Protein AF-A0A9E5UGU2-F1 (afdb_monomer_lite)

Sequence (150 aa):
HSLRIRTRRPSIQLNNRYIQSLTKLEIYQGGDTWTDLVATGTEGAGVGDDDYFVDYQLGKVYLNSTWPTYRPKNVRLSYTYQKSATVDPLIRLATILLASAWLIEGAFDWVENLPQLGDAMTREAKAKSWEKKAEKYIKIKTVPLSIPHG

Foldseek 3Di:
DDDDDDPDFDKDADPDAQFPDWPFKWFAPDDPDTDTCVVVFAEDPDDDGGQWYAPRGRRMIGGDPPGDPPDPPRIDTDTHHDPDPDDDLVVVLVVQLVVQVCCLVPVPVQDPPPVPDPDRDDPVRSSVVSNVVSVVVSVVPPDDPPDDDD

Secondary structure (DSSP, 8-state):
----------EEEPS-SSEEEEEEEEEEEETTEEEEHHHHS-B-S-SSS-SEEEETTTTEEEE-TTS-TTSTT-EEEEEEE-S-SS--HHHHHHHHHHHHHHHHHHS-TT----TT--SPPPHHHHHHHHHHHHHHHHHTT---------

Radius of gyration: 25.76 Å; chains: 1; bounding box: 66×51×64 Å

pLDDT: mean 70.33, std 16.86, range [31.81, 93.56]

Structure (mmCIF, N/CA/C/O backbone):
data_AF-A0A9E5UGU2-F1
#
_entry.id   AF-A0A9E5UGU2-F1
#
loop_
_atom_site.group_PDB
_atom_site.id
_atom_site.type_symbol
_atom_site.label_atom_id
_atom_site.label_alt_id
_atom_site.label_comp_id
_atom_site.label_asym_id
_atom_site.label_entity_id
_atom_site.label_seq_id
_atom_site.pdbx_PDB_ins_code
_atom_site.Cartn_x
_atom_site.Cartn_y
_atom_site.Cartn_z
_atom_site.occupancy
_atom_site.B_iso_or_equiv
_atom_site.auth_seq_id
_atom_site.auth_comp_id
_atom_site.auth_asym_id
_atom_site.auth_atom_id
_atom_site.pdbx_PDB_model_num
ATOM 1 N N . HIS A 1 1 ? 11.399 -33.700 -21.378 1.00 38.00 1 HIS A N 1
ATOM 2 C CA . HIS A 1 1 ? 10.832 -32.604 -20.565 1.00 38.00 1 HIS A CA 1
ATOM 3 C C . HIS A 1 1 ? 11.930 -31.964 -19.726 1.00 38.00 1 HIS A C 1
ATOM 5 O O . HIS A 1 1 ? 12.425 -32.604 -18.810 1.00 38.00 1 HIS A O 1
ATOM 11 N N . SER A 1 2 ? 12.368 -30.747 -20.057 1.00 31.81 2 SER A N 1
ATOM 12 C CA . SER A 1 2 ? 13.400 -30.031 -19.295 1.00 31.81 2 SER A CA 1
ATOM 13 C C . SER A 1 2 ? 12.760 -29.138 -18.227 1.00 31.81 2 SER A C 1
ATOM 15 O O . SER A 1 2 ? 12.101 -28.152 -18.560 1.00 31.81 2 SER A O 1
ATOM 17 N N . LEU A 1 3 ? 12.971 -29.464 -16.952 1.00 38.28 3 LEU A N 1
ATOM 18 C CA . LEU A 1 3 ? 12.679 -28.582 -15.820 1.00 38.28 3 LEU A CA 1
ATOM 19 C C . LEU A 1 3 ? 13.711 -27.445 -15.810 1.00 38.28 3 LEU A C 1
ATOM 21 O O . LEU A 1 3 ? 14.843 -27.624 -15.366 1.00 38.28 3 LEU A O 1
ATOM 25 N N . ARG A 1 4 ? 13.338 -26.270 -16.330 1.00 37.53 4 ARG A N 1
ATOM 26 C CA . ARG A 1 4 ? 14.129 -25.047 -16.138 1.00 37.53 4 ARG A CA 1
ATOM 27 C C . ARG A 1 4 ? 13.956 -24.594 -14.690 1.00 37.53 4 ARG A C 1
ATOM 29 O O . ARG A 1 4 ? 12.874 -24.169 -14.288 1.00 37.53 4 ARG A O 1
ATOM 36 N N . ILE A 1 5 ? 15.024 -24.710 -13.907 1.00 46.59 5 ILE A N 1
ATOM 37 C CA . ILE A 1 5 ? 15.111 -24.152 -12.557 1.00 46.59 5 ILE A CA 1
ATOM 38 C C . ILE A 1 5 ? 14.921 -22.637 -12.683 1.00 46.59 5 ILE A C 1
ATOM 40 O O . ILE A 1 5 ? 15.685 -21.972 -13.381 1.00 46.59 5 ILE A O 1
ATOM 44 N N . ARG A 1 6 ? 13.873 -22.099 -12.045 1.00 45.28 6 ARG A N 1
ATOM 45 C CA . ARG A 1 6 ? 13.610 -20.656 -11.988 1.00 45.28 6 ARG A CA 1
ATOM 46 C C . ARG A 1 6 ? 14.803 -19.978 -11.314 1.00 45.28 6 ARG A C 1
ATOM 48 O O . ARG A 1 6 ? 14.975 -20.098 -10.101 1.00 45.28 6 ARG A O 1
ATOM 55 N N . THR A 1 7 ? 15.616 -19.260 -12.080 1.00 51.22 7 THR A N 1
ATOM 56 C CA . THR A 1 7 ? 16.531 -18.253 -11.541 1.00 51.22 7 THR A CA 1
ATOM 57 C C . THR A 1 7 ? 15.699 -17.292 -10.692 1.00 51.22 7 THR A C 1
ATOM 59 O O . THR A 1 7 ? 14.710 -16.727 -11.160 1.00 51.22 7 THR A O 1
ATOM 62 N N . ARG A 1 8 ? 16.018 -17.190 -9.395 1.00 57.50 8 ARG A N 1
ATOM 63 C CA . ARG A 1 8 ? 15.272 -16.336 -8.462 1.00 57.50 8 ARG A CA 1
ATOM 64 C C . ARG A 1 8 ? 15.388 -14.890 -8.941 1.00 57.50 8 ARG A C 1
ATOM 66 O O . ARG A 1 8 ? 16.471 -14.317 -8.873 1.00 57.50 8 ARG A O 1
ATOM 73 N N . ARG A 1 9 ? 14.283 -14.307 -9.416 1.00 67.62 9 ARG A N 1
ATOM 74 C CA . ARG A 1 9 ? 14.206 -12.863 -9.661 1.00 67.62 9 ARG A CA 1
ATOM 75 C C . ARG A 1 9 ? 14.460 -12.131 -8.339 1.00 67.62 9 ARG A C 1
ATOM 77 O O . ARG A 1 9 ? 13.868 -12.536 -7.331 1.00 67.62 9 ARG A O 1
ATOM 84 N N . PRO A 1 10 ? 15.313 -11.094 -8.311 1.00 74.19 10 PRO A N 1
ATOM 85 C CA . PRO A 1 10 ? 15.450 -10.260 -7.129 1.00 74.19 10 PRO A CA 1
ATOM 86 C C . PRO A 1 10 ? 14.091 -9.637 -6.801 1.00 74.19 10 PRO A C 1
ATOM 88 O O . PRO A 1 10 ? 13.411 -9.099 -7.676 1.00 74.19 10 PRO A O 1
ATOM 91 N N . SER A 1 11 ? 13.682 -9.758 -5.538 1.00 82.81 11 SER A N 1
ATOM 92 C CA . SER A 1 11 ? 12.399 -9.254 -5.055 1.00 82.81 11 SER A CA 1
ATOM 93 C C . SER A 1 11 ? 12.602 -8.203 -3.978 1.00 82.81 11 SER A C 1
ATOM 95 O O . SER A 1 11 ? 13.351 -8.427 -3.026 1.00 82.81 11 SER A O 1
ATOM 97 N N . ILE A 1 12 ? 11.864 -7.110 -4.088 1.00 85.88 12 ILE A N 1
ATOM 98 C CA . ILE A 1 12 ? 11.755 -6.056 -3.090 1.00 85.88 12 ILE A CA 1
ATOM 99 C C . ILE A 1 12 ? 10.451 -6.293 -2.331 1.00 85.88 12 ILE A C 1
ATOM 101 O O . ILE A 1 12 ? 9.369 -6.297 -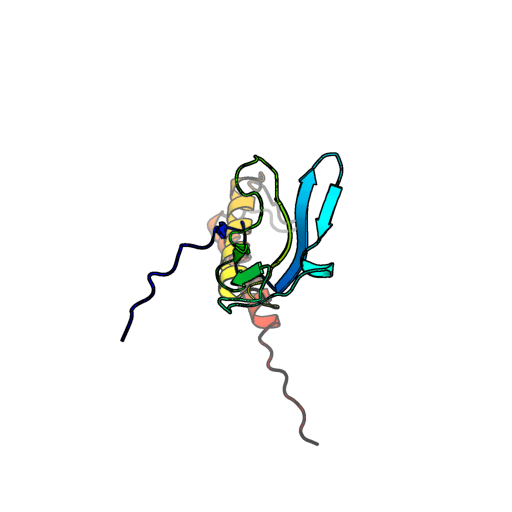2.918 1.00 85.88 12 ILE A O 1
ATOM 105 N N . GLN A 1 13 ? 10.556 -6.520 -1.022 1.00 89.44 13 GLN A N 1
ATOM 106 C CA . GLN A 1 13 ? 9.393 -6.599 -0.144 1.00 89.44 13 GLN A CA 1
ATOM 107 C C . GLN A 1 13 ? 8.953 -5.181 0.223 1.00 89.44 13 GLN A C 1
ATOM 109 O O . GLN A 1 13 ? 9.745 -4.402 0.751 1.00 89.44 13 GLN A O 1
ATOM 114 N N . LEU A 1 14 ? 7.688 -4.862 -0.035 1.00 88.69 14 LEU A N 1
ATOM 115 C CA . LEU A 1 14 ? 7.075 -3.613 0.397 1.00 88.69 14 LEU A CA 1
ATOM 116 C C . LEU A 1 14 ? 6.637 -3.719 1.860 1.00 88.69 14 LEU A C 1
ATOM 118 O O . LEU A 1 14 ? 6.336 -4.808 2.360 1.00 88.69 14 LEU A O 1
ATOM 122 N N . ASN A 1 15 ? 6.559 -2.566 2.525 1.00 89.94 15 ASN A N 1
ATOM 123 C CA . ASN A 1 15 ? 6.091 -2.469 3.909 1.00 89.94 15 ASN A CA 1
ATOM 124 C C . ASN A 1 15 ? 4.620 -2.874 4.045 1.00 89.94 15 ASN A C 1
ATOM 126 O O . ASN A 1 15 ? 4.210 -3.389 5.084 1.00 89.94 15 ASN A O 1
ATOM 130 N N . ASN A 1 16 ? 3.825 -2.648 2.999 1.00 90.44 16 ASN A N 1
ATOM 131 C CA . ASN A 1 16 ? 2.401 -2.942 2.987 1.00 90.44 16 ASN A CA 1
ATOM 132 C C . ASN A 1 16 ? 2.072 -4.073 2.005 1.00 90.44 16 ASN A C 1
ATOM 134 O O . ASN A 1 16 ? 2.740 -4.268 0.994 1.00 90.44 16 ASN A O 1
ATOM 138 N N . ARG A 1 17 ? 1.005 -4.807 2.324 1.00 88.69 17 ARG A N 1
ATOM 139 C CA . ARG A 1 17 ? 0.335 -5.777 1.444 1.00 88.69 17 ARG A CA 1
ATOM 140 C C . ARG A 1 17 ? -0.917 -5.139 0.843 1.00 88.69 17 ARG A C 1
ATOM 142 O O . ARG A 1 17 ? -1.332 -4.080 1.313 1.00 88.69 17 ARG A O 1
ATOM 149 N N . TYR A 1 18 ? -1.556 -5.816 -0.111 1.00 89.44 18 TYR A N 1
ATOM 150 C CA . TYR A 1 18 ? -2.766 -5.320 -0.784 1.00 89.44 18 TYR A CA 1
ATOM 151 C C . TYR A 1 18 ? -2.532 -3.962 -1.452 1.00 89.44 18 TYR A C 1
ATOM 153 O O . TYR A 1 18 ? -3.180 -2.959 -1.149 1.00 89.44 18 TYR A O 1
ATOM 161 N N . ILE A 1 19 ? -1.536 -3.938 -2.327 1.00 92.31 19 ILE A N 1
ATOM 162 C CA . ILE A 1 19 ? -1.218 -2.793 -3.167 1.00 92.31 19 ILE A CA 1
ATOM 163 C C . ILE A 1 19 ? -2.382 -2.592 -4.140 1.00 92.31 19 ILE A C 1
ATOM 165 O O . ILE A 1 19 ? -2.871 -3.555 -4.725 1.00 92.31 19 ILE A O 1
ATOM 169 N N . GLN A 1 20 ? -2.842 -1.356 -4.293 1.00 90.25 20 GLN A N 1
ATOM 170 C CA . GLN A 1 20 ? -3.873 -1.002 -5.271 1.00 90.25 20 GLN A CA 1
ATOM 171 C C . GLN A 1 20 ? -3.245 -0.560 -6.584 1.00 90.25 20 GLN A C 1
ATOM 173 O O . GLN A 1 20 ? -3.648 -1.006 -7.652 1.00 90.25 20 GLN A O 1
ATOM 178 N N . SER A 1 21 ? -2.244 0.312 -6.497 1.00 89.75 21 SER A N 1
ATOM 179 C CA . SER A 1 21 ? -1.503 0.783 -7.656 1.00 89.75 21 SER A CA 1
ATOM 180 C C . SER A 1 21 ? -0.055 1.069 -7.291 1.00 89.75 21 SER A C 1
ATOM 182 O O . SER A 1 21 ? 0.249 1.573 -6.207 1.00 89.75 21 SER A O 1
ATOM 184 N N . LEU A 1 22 ? 0.842 0.751 -8.219 1.00 90.31 22 LEU A N 1
ATOM 185 C CA . LEU A 1 22 ? 2.215 1.229 -8.208 1.00 90.31 22 LEU A CA 1
ATOM 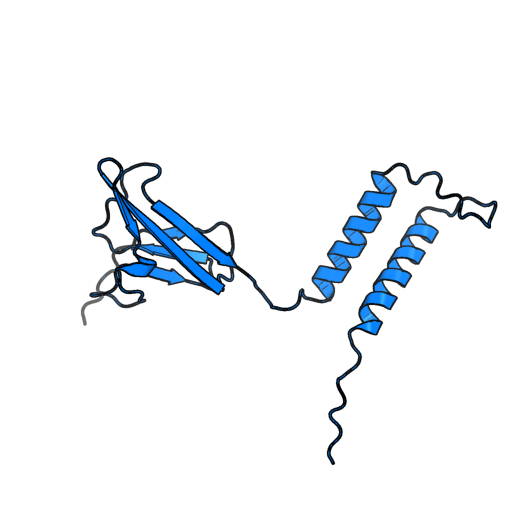186 C C . LEU A 1 22 ? 2.237 2.511 -9.043 1.00 90.31 22 LEU A C 1
ATOM 188 O O . LEU A 1 22 ? 1.949 2.471 -10.233 1.00 90.31 22 LEU A O 1
ATOM 192 N N . THR A 1 23 ? 2.500 3.655 -8.415 1.00 91.75 23 THR A N 1
ATOM 193 C CA . THR A 1 23 ? 2.469 4.960 -9.094 1.00 91.75 23 THR A CA 1
ATOM 194 C C . THR A 1 23 ? 3.826 5.362 -9.642 1.00 91.75 23 THR A C 1
ATOM 196 O O . THR A 1 23 ? 3.886 6.144 -10.585 1.00 91.75 23 THR A O 1
ATOM 199 N N . LYS A 1 24 ? 4.910 4.854 -9.047 1.00 91.44 24 LYS A N 1
ATOM 200 C CA . LYS A 1 24 ? 6.272 5.137 -9.496 1.00 91.44 24 LYS A CA 1
ATOM 201 C C . LYS A 1 24 ? 7.220 3.999 -9.151 1.00 91.44 24 LYS A C 1
ATOM 203 O O . LYS A 1 24 ? 7.182 3.504 -8.020 1.00 91.44 24 LYS A O 1
ATOM 208 N N . LEU A 1 25 ? 8.098 3.639 -10.084 1.00 90.56 25 LEU A N 1
ATOM 209 C CA . LEU A 1 25 ? 9.170 2.664 -9.878 1.00 90.56 25 LEU A CA 1
ATOM 210 C C . LEU A 1 25 ? 10.445 3.183 -10.523 1.00 90.56 25 LEU A C 1
ATOM 212 O O . LEU A 1 25 ? 10.695 2.959 -11.700 1.00 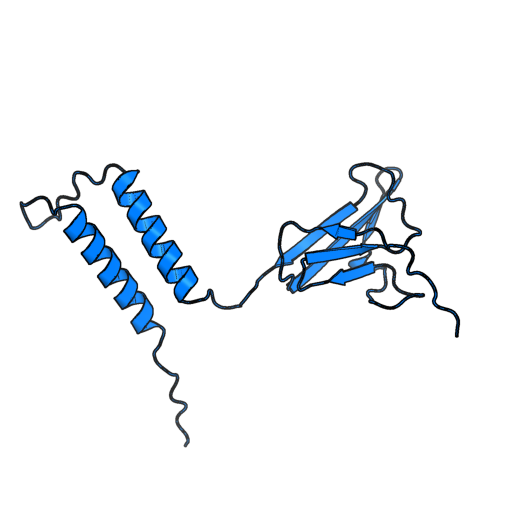90.56 25 LEU A O 1
ATOM 216 N N . GLU A 1 26 ? 11.264 3.873 -9.745 1.00 90.25 26 GLU A N 1
ATOM 217 C CA . GLU A 1 26 ? 12.464 4.514 -10.259 1.00 90.25 26 GLU A CA 1
ATOM 218 C C . GLU A 1 26 ? 13.698 3.666 -9.966 1.00 90.25 26 GLU A C 1
ATOM 220 O O . GLU A 1 26 ? 13.987 3.353 -8.807 1.00 90.25 26 GLU A O 1
ATOM 225 N N . ILE A 1 27 ? 14.455 3.347 -11.012 1.00 87.06 27 ILE A N 1
ATOM 226 C CA . ILE A 1 27 ? 15.751 2.676 -10.918 1.00 87.06 27 ILE A CA 1
ATOM 227 C C . ILE A 1 27 ? 16.860 3.672 -11.232 1.00 87.06 27 ILE A C 1
ATOM 229 O O . ILE A 1 27 ? 16.818 4.395 -12.227 1.00 87.06 27 ILE A O 1
ATOM 233 N N . TYR A 1 28 ? 17.873 3.691 -10.376 1.00 84.56 28 TYR A N 1
ATOM 234 C CA . TYR A 1 28 ? 19.058 4.514 -10.540 1.00 84.56 28 TYR A CA 1
ATOM 235 C C . TYR A 1 28 ? 19.932 4.025 -11.703 1.00 84.56 28 TYR A C 1
ATOM 237 O O . TYR A 1 28 ? 20.366 2.872 -11.703 1.00 84.56 28 TYR A O 1
ATOM 245 N N . GLN A 1 29 ? 20.248 4.916 -12.646 1.00 80.50 29 GLN A N 1
ATOM 246 C CA . GLN A 1 29 ? 21.097 4.611 -13.810 1.00 80.50 29 GLN A CA 1
ATOM 247 C C . GLN A 1 29 ? 22.528 5.166 -13.692 1.00 80.50 29 GLN A C 1
ATOM 249 O O . GLN A 1 29 ? 23.404 4.777 -14.459 1.00 80.50 29 GLN A O 1
ATOM 254 N N . GLY A 1 30 ? 22.796 6.056 -12.729 1.00 75.25 30 GLY A N 1
ATOM 255 C CA . GLY A 1 30 ? 24.087 6.743 -12.594 1.00 75.25 30 GLY A CA 1
ATOM 256 C C . GLY A 1 30 ? 23.963 8.269 -12.616 1.00 75.25 30 GLY A C 1
ATOM 257 O O . GLY A 1 30 ? 23.021 8.823 -13.183 1.00 75.25 30 GLY A O 1
ATOM 258 N N . GLY A 1 31 ? 24.917 8.961 -11.983 1.00 80.81 31 GLY A N 1
ATOM 259 C CA . GLY A 1 31 ? 24.871 10.418 -11.805 1.00 80.81 31 GLY A CA 1
ATOM 260 C C . GLY A 1 31 ? 23.630 10.843 -11.017 1.00 80.81 31 GLY A C 1
ATOM 261 O O . GLY A 1 31 ? 23.399 10.311 -9.932 1.00 80.81 31 GLY A O 1
ATOM 262 N N . ASP A 1 32 ? 22.821 11.724 -11.607 1.00 81.06 32 ASP A N 1
ATOM 263 C CA . ASP A 1 32 ? 21.511 12.163 -11.097 1.00 81.06 32 ASP A CA 1
ATOM 264 C C . ASP A 1 32 ? 20.329 11.543 -11.869 1.00 81.06 32 ASP A C 1
ATOM 266 O O . ASP A 1 32 ? 19.189 11.996 -11.763 1.00 81.06 32 ASP A O 1
ATOM 270 N N . THR A 1 33 ? 20.586 10.493 -12.655 1.00 86.00 33 THR A N 1
ATOM 271 C CA . THR A 1 33 ? 19.599 9.924 -13.581 1.00 86.00 33 THR A CA 1
ATOM 272 C C . THR A 1 33 ? 18.822 8.773 -12.950 1.00 86.00 33 THR A C 1
ATOM 274 O O . THR A 1 33 ? 19.396 7.809 -12.431 1.00 86.00 33 THR A O 1
ATOM 277 N N . TRP A 1 34 ? 17.498 8.859 -13.063 1.00 87.94 34 TRP A N 1
ATOM 278 C CA . TRP A 1 34 ? 16.539 7.850 -12.628 1.00 87.94 34 TRP A CA 1
ATOM 279 C C . TRP A 1 34 ? 15.626 7.484 -13.796 1.00 87.94 34 TRP A C 1
ATOM 281 O O . TRP A 1 34 ? 15.142 8.367 -14.501 1.00 87.94 34 TRP A O 1
ATOM 291 N N . THR A 1 35 ? 15.377 6.192 -13.989 1.00 88.00 35 THR A N 1
ATOM 292 C CA . THR A 1 35 ? 14.422 5.689 -14.985 1.00 88.00 35 THR A CA 1
ATOM 293 C C . THR A 1 35 ? 13.172 5.213 -14.277 1.00 88.00 35 THR A C 1
ATOM 295 O O . THR A 1 35 ? 13.265 4.333 -13.424 1.00 88.00 35 THR A O 1
ATOM 298 N N . ASP A 1 36 ? 12.017 5.769 -14.637 1.00 90.75 36 ASP A N 1
ATOM 299 C CA . ASP A 1 36 ? 10.723 5.320 -14.130 1.00 90.75 36 ASP A CA 1
ATOM 300 C C . ASP A 1 36 ? 10.172 4.178 -14.989 1.00 90.75 36 ASP A C 1
ATOM 302 O O . ASP A 1 36 ? 9.743 4.382 -16.127 1.00 90.75 36 ASP A O 1
ATOM 306 N N . LEU A 1 37 ? 10.187 2.968 -14.441 1.00 87.75 37 LEU A N 1
ATOM 307 C CA . LEU A 1 37 ? 9.693 1.771 -15.107 1.00 87.75 37 LEU A CA 1
ATOM 308 C C . LEU A 1 37 ? 8.171 1.740 -15.223 1.00 87.75 37 LEU A C 1
ATOM 310 O O . LEU A 1 37 ? 7.678 1.121 -16.154 1.00 87.75 37 LEU A O 1
ATOM 314 N N . VAL A 1 38 ? 7.425 2.423 -14.346 1.00 88.81 38 VAL A N 1
ATOM 315 C CA . VAL A 1 38 ? 5.961 2.514 -14.510 1.00 88.81 38 VAL A CA 1
ATOM 316 C C . VAL A 1 38 ? 5.620 3.311 -15.771 1.00 88.81 38 VAL A C 1
ATOM 318 O O . VAL A 1 38 ? 4.627 3.033 -16.435 1.00 88.81 38 VAL A O 1
ATOM 321 N N . ALA A 1 39 ? 6.453 4.296 -16.118 1.00 88.25 39 ALA A N 1
ATOM 322 C CA . ALA A 1 39 ? 6.248 5.139 -17.291 1.00 88.25 39 ALA A CA 1
ATOM 323 C C . ALA A 1 39 ? 6.852 4.565 -18.584 1.00 88.25 39 ALA A C 1
ATOM 325 O O . ALA A 1 39 ? 6.370 4.881 -19.669 1.00 88.25 39 ALA A O 1
ATOM 326 N N . THR A 1 40 ? 7.935 3.788 -18.486 1.00 88.06 40 THR A N 1
ATOM 327 C CA . THR A 1 40 ? 8.759 3.400 -19.650 1.00 88.06 40 THR A CA 1
ATOM 328 C C . THR A 1 40 ? 8.909 1.899 -19.859 1.00 88.06 40 THR A C 1
ATOM 330 O O . THR A 1 40 ? 9.313 1.489 -20.944 1.00 88.06 40 THR A O 1
ATOM 333 N N . GLY A 1 41 ? 8.616 1.095 -18.839 1.00 84.31 41 GLY A N 1
ATOM 334 C CA . GLY A 1 41 ? 8.799 -0.348 -18.864 1.00 84.31 41 GLY A CA 1
ATOM 335 C C . GLY A 1 41 ? 7.495 -1.111 -19.060 1.00 84.31 41 GLY A C 1
ATOM 336 O O . GLY A 1 41 ? 6.402 -0.546 -19.083 1.00 84.31 41 GLY A O 1
ATOM 337 N N . THR A 1 42 ? 7.630 -2.427 -19.170 1.00 87.56 42 THR A N 1
ATOM 338 C CA . THR A 1 42 ? 6.510 -3.363 -19.291 1.00 87.56 42 THR A CA 1
ATOM 339 C C . THR A 1 42 ? 6.304 -4.113 -17.980 1.00 87.56 42 THR A C 1
ATOM 341 O O . THR A 1 42 ? 7.239 -4.709 -17.437 1.00 87.56 42 THR A O 1
ATOM 344 N N . GLU A 1 43 ? 5.073 -4.092 -17.468 1.00 87.31 43 GLU A N 1
ATOM 345 C CA . GLU A 1 43 ? 4.676 -4.910 -16.325 1.00 87.31 43 GLU A CA 1
ATOM 346 C C . GLU A 1 43 ? 4.186 -6.287 -16.772 1.00 87.31 43 GLU A C 1
ATOM 348 O O . GLU A 1 43 ? 3.236 -6.386 -17.549 1.00 87.31 43 GLU A O 1
ATOM 353 N N . GLY A 1 44 ? 4.735 -7.352 -16.189 1.00 84.06 44 GLY A N 1
ATOM 354 C CA . GLY A 1 44 ? 4.178 -8.681 -16.392 1.00 84.06 44 GLY A CA 1
ATOM 355 C C . GLY A 1 44 ? 4.859 -9.801 -15.613 1.00 84.06 44 GLY A C 1
ATOM 356 O O . GLY A 1 44 ? 6.002 -9.727 -15.164 1.00 84.06 44 GLY A O 1
ATOM 357 N N . ALA A 1 45 ? 4.102 -10.879 -15.411 1.00 73.62 45 ALA A N 1
ATOM 358 C CA . ALA A 1 45 ? 4.548 -12.073 -14.696 1.00 73.62 45 ALA A CA 1
ATOM 359 C C . ALA A 1 45 ? 5.328 -13.061 -15.592 1.00 73.62 45 ALA A C 1
ATOM 361 O O . ALA A 1 45 ? 5.766 -14.114 -15.115 1.00 73.62 45 ALA A O 1
ATOM 362 N N . GLY A 1 46 ? 5.467 -12.756 -16.885 1.00 64.81 46 GLY A N 1
ATOM 363 C CA . GLY A 1 46 ? 6.046 -13.610 -17.912 1.00 64.81 46 GLY A CA 1
ATOM 364 C C . GLY A 1 46 ? 7.567 -13.670 -17.831 1.00 64.81 46 GLY A C 1
ATOM 365 O O . GLY A 1 46 ? 8.239 -12.759 -17.353 1.00 64.81 46 GLY A O 1
ATOM 366 N N . VAL A 1 47 ? 8.143 -14.792 -18.267 1.00 57.84 47 VAL A N 1
ATOM 367 C CA . VAL A 1 47 ? 9.598 -14.988 -18.331 1.00 57.84 47 VAL A CA 1
ATOM 368 C C . VAL A 1 47 ? 10.067 -14.647 -19.739 1.00 57.84 47 VAL A C 1
ATOM 370 O O . VAL A 1 47 ? 10.108 -15.532 -20.586 1.00 57.84 47 VAL A O 1
ATOM 373 N N . GLY A 1 48 ? 10.406 -13.384 -19.995 1.00 59.59 48 GLY A N 1
ATOM 374 C CA . GLY A 1 48 ? 10.992 -13.000 -21.282 1.00 59.59 48 GLY A CA 1
ATOM 375 C C . GLY A 1 48 ? 11.019 -11.502 -21.537 1.00 59.59 48 GLY A C 1
ATOM 376 O O . GLY A 1 48 ? 12.100 -10.972 -21.756 1.00 59.59 48 GLY A O 1
ATOM 377 N N . ASP A 1 49 ? 9.868 -10.838 -21.407 1.00 62.22 49 ASP A N 1
ATOM 378 C CA . ASP A 1 49 ? 9.668 -9.506 -22.006 1.00 62.22 49 ASP A CA 1
ATOM 379 C C . ASP A 1 49 ? 9.206 -8.426 -21.011 1.00 62.22 49 ASP A C 1
ATOM 381 O O . ASP A 1 49 ? 8.966 -7.287 -21.397 1.00 62.22 49 ASP A O 1
ATOM 385 N N . ASP A 1 50 ? 9.115 -8.766 -19.724 1.00 79.88 50 ASP A N 1
ATOM 386 C CA . ASP A 1 50 ? 8.659 -7.844 -18.684 1.00 79.88 50 ASP A CA 1
ATOM 387 C C . ASP A 1 50 ? 9.849 -7.247 -17.918 1.00 79.88 50 ASP A C 1
ATOM 389 O O . ASP A 1 50 ? 10.772 -7.961 -17.497 1.00 79.88 50 ASP A O 1
ATOM 393 N N . ASP A 1 51 ? 9.817 -5.936 -17.692 1.00 82.38 51 ASP A N 1
ATOM 394 C CA . ASP A 1 51 ? 10.834 -5.208 -16.929 1.00 82.38 51 ASP A CA 1
ATOM 395 C C . ASP A 1 51 ? 10.648 -5.404 -15.425 1.00 82.38 51 ASP A C 1
ATOM 397 O O . ASP A 1 51 ? 11.621 -5.531 -14.666 1.00 82.38 51 ASP A O 1
ATOM 401 N N . TYR A 1 52 ? 9.387 -5.457 -14.993 1.00 86.38 52 TYR A N 1
ATOM 402 C CA . TYR A 1 52 ? 9.009 -5.645 -13.603 1.00 86.38 52 TYR A CA 1
ATOM 403 C C . TYR A 1 52 ? 7.700 -6.428 -13.456 1.00 86.38 52 TYR A C 1
ATOM 405 O O . TYR A 1 52 ? 6.894 -6.541 -14.373 1.00 86.38 52 TYR A O 1
ATOM 413 N N . PHE A 1 53 ? 7.490 -6.978 -12.264 1.00 88.69 53 PHE A N 1
ATOM 414 C CA . PHE A 1 53 ? 6.249 -7.640 -11.872 1.00 88.69 53 PHE A CA 1
ATOM 415 C C . PHE A 1 53 ? 5.863 -7.221 -10.460 1.00 88.69 53 PHE A C 1
ATOM 417 O O . PHE A 1 53 ? 6.706 -7.259 -9.558 1.00 88.69 53 PHE A O 1
ATOM 424 N N . VAL A 1 54 ? 4.593 -6.888 -10.242 1.00 89.00 54 VAL A N 1
ATOM 425 C CA . VAL A 1 54 ? 4.065 -6.575 -8.913 1.00 89.00 54 VAL A CA 1
ATOM 426 C C . VAL A 1 54 ? 3.121 -7.680 -8.453 1.00 89.00 54 VAL A C 1
ATOM 428 O O . VAL A 1 54 ? 2.061 -7.919 -9.024 1.00 89.00 54 VA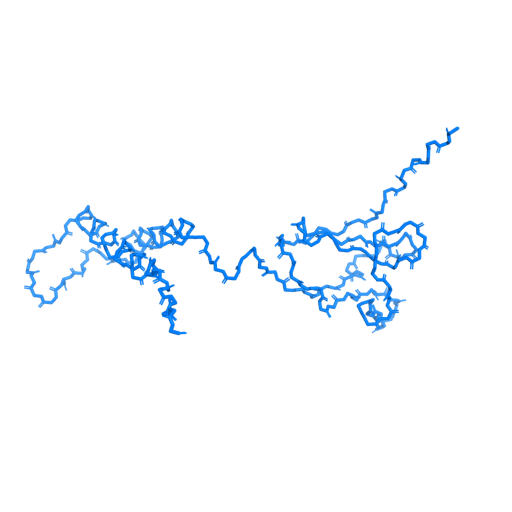L A O 1
ATOM 431 N N . ASP A 1 55 ? 3.473 -8.332 -7.350 1.00 90.12 55 ASP A N 1
ATOM 432 C CA . ASP A 1 55 ? 2.521 -9.119 -6.577 1.00 90.12 55 ASP A CA 1
ATOM 433 C C . ASP A 1 55 ? 1.755 -8.174 -5.645 1.00 90.12 55 ASP A C 1
ATOM 435 O O . ASP A 1 55 ? 2.178 -7.874 -4.519 1.00 90.12 55 ASP A O 1
ATOM 439 N N . TYR A 1 56 ? 0.621 -7.680 -6.144 1.00 89.12 56 TYR A N 1
ATOM 440 C CA . TYR A 1 56 ? -0.237 -6.733 -5.436 1.00 89.12 56 TYR A CA 1
ATOM 441 C C . TYR A 1 56 ? -0.798 -7.301 -4.125 1.00 89.12 56 TYR A C 1
ATOM 443 O O . TYR A 1 56 ? -1.023 -6.556 -3.171 1.00 89.12 56 TYR A O 1
ATOM 451 N N . GLN A 1 57 ? -0.981 -8.619 -4.019 1.00 88.50 57 GLN A N 1
ATOM 452 C CA . GLN A 1 57 ? -1.515 -9.235 -2.805 1.00 88.50 57 GLN A CA 1
ATOM 453 C C . GLN A 1 57 ? -0.451 -9.333 -1.713 1.00 88.50 57 GLN A C 1
ATOM 455 O O . GLN A 1 57 ? -0.696 -8.944 -0.569 1.00 88.50 57 GLN A O 1
ATOM 460 N N . LEU A 1 58 ? 0.741 -9.824 -2.058 1.00 88.62 58 LEU A N 1
ATOM 461 C CA . LEU A 1 58 ? 1.829 -10.032 -1.101 1.00 88.62 58 LEU A CA 1
ATOM 462 C C . LEU A 1 58 ? 2.677 -8.780 -0.854 1.00 88.62 58 LEU A C 1
ATOM 464 O O . LEU A 1 58 ? 3.484 -8.774 0.080 1.00 88.62 58 LEU A O 1
ATOM 468 N N . GLY A 1 59 ? 2.495 -7.731 -1.659 1.00 90.31 59 GLY A N 1
ATOM 469 C CA . GLY A 1 59 ? 3.295 -6.514 -1.579 1.00 90.31 59 GLY A CA 1
ATOM 470 C C . GLY A 1 59 ? 4.744 -6.783 -1.961 1.00 90.31 59 GLY A C 1
ATOM 471 O O . GLY A 1 59 ? 5.654 -6.450 -1.204 1.00 90.31 59 GLY A O 1
ATOM 472 N N . LYS A 1 60 ? 4.972 -7.446 -3.098 1.00 90.56 60 LYS A N 1
ATOM 473 C CA . LYS A 1 60 ? 6.321 -7.735 -3.603 1.00 90.56 60 LYS A CA 1
ATOM 474 C C . LYS A 1 60 ? 6.493 -7.190 -5.004 1.00 90.56 60 LYS A C 1
ATOM 476 O O . LYS A 1 60 ? 5.636 -7.397 -5.851 1.00 90.56 60 LYS A O 1
ATOM 481 N N . VAL A 1 61 ? 7.629 -6.554 -5.250 1.00 89.25 61 VAL A N 1
ATOM 482 C CA . VAL A 1 61 ? 8.027 -6.105 -6.585 1.00 89.25 61 VAL A CA 1
ATOM 483 C C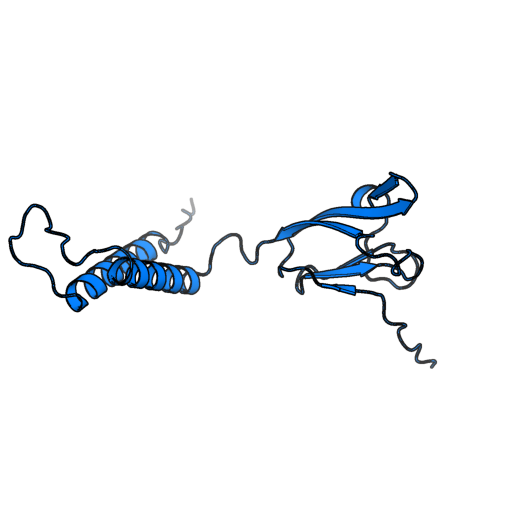 . VAL A 1 61 ? 9.216 -6.937 -7.026 1.00 89.25 61 VAL A C 1
ATOM 485 O O . VAL A 1 61 ? 10.203 -7.051 -6.303 1.00 89.25 61 VAL A O 1
ATOM 488 N N . TYR A 1 62 ? 9.122 -7.535 -8.201 1.00 87.44 62 TYR A N 1
ATOM 489 C CA . TYR A 1 62 ? 10.187 -8.309 -8.813 1.00 87.44 62 TYR A CA 1
ATOM 490 C C . TYR A 1 62 ? 10.744 -7.515 -9.981 1.00 87.44 62 TYR A C 1
ATOM 492 O O . TYR A 1 62 ? 9.986 -7.043 -10.822 1.00 87.44 62 TYR A O 1
ATOM 500 N N . LEU A 1 63 ? 12.065 -7.388 -10.032 1.00 83.69 63 LEU A N 1
ATOM 501 C CA . LEU A 1 63 ? 12.759 -6.751 -11.145 1.00 83.69 63 LEU A CA 1
ATOM 502 C C . LEU A 1 63 ? 13.369 -7.826 -12.040 1.00 83.69 63 LEU A C 1
ATOM 504 O O . LEU A 1 63 ? 13.802 -8.878 -11.551 1.00 83.69 63 LEU A O 1
ATOM 508 N N . ASN A 1 64 ? 13.415 -7.571 -13.346 1.00 76.75 64 ASN A N 1
ATOM 509 C CA . ASN A 1 64 ? 14.163 -8.433 -14.251 1.00 76.75 64 ASN A CA 1
ATOM 510 C C . ASN A 1 64 ? 15.675 -8.372 -13.937 1.00 76.75 64 ASN A C 1
ATOM 512 O O . ASN A 1 64 ? 16.192 -7.372 -13.436 1.00 76.75 64 ASN A O 1
ATOM 516 N N . SER A 1 65 ? 16.389 -9.472 -14.191 1.00 63.72 65 SER A N 1
ATOM 517 C CA . SER A 1 65 ? 17.749 -9.731 -13.689 1.00 63.72 65 SER A CA 1
ATOM 518 C C . SER A 1 65 ? 18.847 -8.808 -14.234 1.00 63.72 65 SER A C 1
ATOM 520 O O . SER A 1 65 ? 19.983 -8.893 -13.778 1.00 63.72 65 SER A O 1
ATOM 522 N N . THR A 1 66 ? 18.538 -7.954 -15.208 1.00 60.66 66 THR A N 1
ATOM 523 C CA . THR A 1 66 ? 19.482 -7.047 -15.878 1.00 60.66 66 THR A CA 1
ATOM 524 C C . THR A 1 66 ? 19.693 -5.716 -15.158 1.00 60.66 66 THR A C 1
ATOM 526 O O . THR A 1 66 ? 20.661 -5.021 -15.461 1.00 60.66 66 THR A O 1
ATOM 529 N N . TRP A 1 67 ? 18.847 -5.353 -14.191 1.00 63.97 67 TRP A N 1
ATOM 530 C CA . TRP A 1 67 ? 18.958 -4.060 -13.513 1.00 63.97 67 TRP A CA 1
ATOM 531 C C . TRP A 1 67 ? 19.940 -4.115 -12.336 1.00 63.97 67 TRP A C 1
ATOM 533 O O . TRP A 1 67 ? 19.948 -5.101 -11.587 1.00 63.97 67 TRP A O 1
ATOM 543 N N . PRO A 1 68 ? 20.786 -3.082 -12.147 1.00 56.06 68 PRO A N 1
ATOM 544 C CA . PRO A 1 68 ? 21.922 -3.135 -11.236 1.00 56.06 68 PRO A CA 1
ATOM 545 C C . PRO A 1 68 ? 21.442 -3.177 -9.785 1.00 56.06 68 PRO A C 1
ATOM 547 O O . PRO A 1 68 ? 21.283 -2.154 -9.129 1.00 56.06 68 PRO A O 1
ATOM 550 N N . THR A 1 69 ? 21.233 -4.384 -9.264 1.00 56.88 69 THR A N 1
ATOM 551 C CA . THR A 1 69 ? 20.731 -4.675 -7.912 1.00 56.88 69 THR A CA 1
ATOM 552 C C . THR A 1 69 ? 21.789 -4.508 -6.817 1.00 56.88 69 THR A C 1
ATOM 554 O O . THR A 1 69 ? 21.478 -4.644 -5.639 1.00 56.88 69 THR A O 1
ATOM 557 N N . TYR A 1 70 ? 23.035 -4.189 -7.181 1.00 58.84 70 TYR A N 1
ATOM 558 C CA . TYR A 1 70 ? 24.193 -4.250 -6.284 1.00 58.84 70 TYR A CA 1
ATOM 559 C C . TYR A 1 70 ? 24.552 -2.929 -5.581 1.00 58.84 70 TYR A C 1
ATOM 561 O O . TYR A 1 70 ? 25.479 -2.915 -4.771 1.00 58.84 70 TYR A O 1
ATOM 569 N N . ARG A 1 71 ? 23.858 -1.814 -5.859 1.00 64.75 71 ARG A N 1
ATOM 570 C CA . ARG A 1 71 ? 24.109 -0.531 -5.176 1.00 64.75 71 ARG A CA 1
ATOM 571 C C . ARG A 1 71 ? 23.063 -0.259 -4.088 1.00 64.75 71 ARG A C 1
ATOM 573 O O . ARG A 1 71 ? 21.874 -0.416 -4.350 1.00 64.75 71 ARG A O 1
ATOM 580 N N . PRO A 1 72 ? 23.463 0.202 -2.889 1.00 65.81 72 PRO A N 1
ATOM 581 C CA . PRO A 1 72 ? 22.504 0.631 -1.877 1.00 65.81 72 PRO A CA 1
ATOM 582 C C . PRO A 1 72 ? 21.692 1.834 -2.384 1.00 65.81 72 PRO A C 1
ATOM 584 O O . PRO A 1 72 ? 22.248 2.745 -2.993 1.00 65.81 72 PRO A O 1
ATOM 587 N N . LYS A 1 73 ? 20.380 1.851 -2.099 1.00 73.06 73 LYS A N 1
ATOM 588 C CA . LYS A 1 73 ? 19.433 2.928 -2.472 1.00 73.06 73 LYS A CA 1
ATOM 589 C C . LYS A 1 73 ? 19.288 3.167 -3.986 1.00 73.06 73 LYS A C 1
ATOM 591 O O . LYS A 1 73 ? 19.072 4.293 -4.418 1.00 73.06 73 LYS A O 1
ATOM 596 N N . ASN A 1 74 ? 19.385 2.112 -4.783 1.00 81.38 74 ASN A N 1
ATOM 597 C CA . ASN A 1 74 ? 19.238 2.127 -6.241 1.00 81.38 74 ASN A CA 1
ATOM 598 C C . ASN A 1 74 ? 17.786 2.078 -6.749 1.00 81.38 74 ASN A C 1
ATOM 600 O O . ASN A 1 74 ? 17.579 2.231 -7.949 1.00 81.38 74 ASN A O 1
ATOM 604 N N . VAL A 1 75 ? 16.799 1.845 -5.879 1.00 86.06 75 VAL A N 1
ATOM 605 C CA . VAL A 1 75 ? 15.382 1.763 -6.258 1.00 86.06 75 VAL A CA 1
ATOM 606 C C . VAL A 1 75 ? 14.540 2.663 -5.358 1.00 86.06 75 VAL A C 1
ATOM 608 O O . VAL A 1 75 ? 14.705 2.654 -4.136 1.00 86.06 75 VAL A O 1
ATOM 611 N N . ARG A 1 76 ? 13.623 3.428 -5.958 1.00 89.00 76 ARG A N 1
ATOM 612 C CA . ARG A 1 76 ? 12.580 4.199 -5.265 1.00 89.00 76 ARG A CA 1
ATOM 613 C C . ARG A 1 76 ? 11.218 3.765 -5.774 1.00 89.00 76 ARG A C 1
ATOM 615 O O . ARG A 1 76 ? 11.042 3.543 -6.966 1.00 89.00 76 ARG A O 1
ATOM 622 N N . LEU A 1 77 ? 10.259 3.639 -4.865 1.00 90.81 77 LEU A N 1
ATOM 623 C CA . LEU A 1 77 ? 8.919 3.178 -5.199 1.00 90.81 77 LEU A CA 1
ATOM 624 C C . LEU A 1 77 ? 7.886 4.076 -4.530 1.00 90.81 77 LEU A C 1
ATOM 626 O O . LEU A 1 77 ? 8.035 4.429 -3.361 1.00 90.81 77 LEU A O 1
ATOM 630 N N . SER A 1 78 ? 6.833 4.410 -5.266 1.00 93.56 78 SER A N 1
ATOM 631 C CA . SER A 1 78 ? 5.624 5.041 -4.736 1.00 93.56 78 SER A CA 1
ATOM 632 C C . SER A 1 78 ? 4.434 4.163 -5.083 1.00 93.56 78 SER A C 1
ATOM 634 O O . SER A 1 78 ? 4.303 3.715 -6.220 1.00 93.56 78 SER A O 1
ATOM 636 N N . TYR A 1 79 ? 3.591 3.874 -4.098 1.00 93.31 79 TYR A N 1
ATOM 637 C CA . TYR A 1 79 ? 2.445 2.991 -4.270 1.00 93.31 79 TYR A CA 1
ATOM 638 C C . TYR A 1 79 ? 1.309 3.374 -3.330 1.00 93.31 79 TYR A C 1
ATOM 640 O O . TYR A 1 79 ? 1.524 3.939 -2.255 1.00 93.31 79 TYR A O 1
ATOM 648 N N . THR A 1 80 ? 0.095 3.026 -3.734 1.00 92.06 80 THR A N 1
ATOM 649 C CA . THR A 1 80 ? -1.094 3.076 -2.887 1.00 92.06 80 THR A CA 1
ATOM 650 C C . THR A 1 80 ? -1.422 1.667 -2.410 1.00 92.06 80 THR A C 1
ATOM 652 O O . THR A 1 80 ? -1.207 0.684 -3.123 1.00 92.06 80 THR A O 1
ATOM 655 N N . TYR A 1 81 ? -1.908 1.538 -1.180 1.00 90.31 81 TYR A N 1
ATOM 656 C CA . TYR A 1 81 ? -2.273 0.246 -0.613 1.00 90.31 81 TYR A CA 1
ATOM 657 C C . TYR A 1 81 ? -3.579 0.365 0.153 1.00 90.31 81 TYR A C 1
ATOM 659 O O . TYR A 1 81 ? -3.817 1.334 0.872 1.00 90.31 81 TYR A O 1
ATOM 667 N N . GLN A 1 82 ? -4.422 -0.648 0.004 1.00 84.00 82 GLN A N 1
ATOM 668 C CA . GLN A 1 82 ? -5.683 -0.738 0.709 1.00 84.00 82 GLN A CA 1
ATOM 669 C C . GLN A 1 82 ? -6.211 -2.167 0.604 1.00 84.00 82 GLN A C 1
ATOM 671 O O . GLN A 1 82 ? -6.503 -2.662 -0.481 1.00 84.00 82 GLN A O 1
ATOM 676 N N . LYS A 1 83 ? -6.393 -2.824 1.753 1.00 75.69 83 LYS A N 1
ATOM 677 C CA . LYS A 1 83 ? -6.995 -4.165 1.801 1.00 75.69 83 LYS A CA 1
ATOM 678 C C . LYS A 1 83 ? -8.472 -4.156 1.391 1.00 75.69 83 LYS A C 1
ATOM 680 O O . LYS A 1 83 ? -8.946 -5.115 0.797 1.00 75.69 83 LYS A O 1
ATOM 685 N N . SER A 1 84 ? -9.202 -3.100 1.749 1.00 72.44 84 SER A N 1
ATOM 686 C CA . SER A 1 84 ? -10.627 -2.937 1.451 1.00 72.44 84 SER A CA 1
ATOM 687 C C . SER A 1 84 ? -11.020 -1.459 1.486 1.00 72.44 84 SER A C 1
ATOM 689 O O . SER A 1 84 ? -10.507 -0.709 2.323 1.00 72.44 84 SER A O 1
ATOM 691 N N . ALA A 1 85 ? -11.954 -1.059 0.611 1.00 67.19 85 ALA A N 1
ATOM 692 C CA . ALA A 1 85 ? -12.612 0.257 0.618 1.00 67.19 85 ALA A CA 1
ATOM 693 C C . ALA A 1 85 ? -13.201 0.596 2.000 1.00 67.19 85 ALA A C 1
ATOM 695 O O . ALA A 1 85 ? -13.207 1.745 2.438 1.00 67.19 85 ALA A O 1
ATOM 696 N N . THR A 1 86 ? -13.658 -0.439 2.702 1.00 67.88 86 THR A N 1
ATOM 697 C CA . THR A 1 86 ? -14.252 -0.372 4.031 1.00 67.88 86 THR A CA 1
ATOM 698 C C . THR A 1 86 ? -13.430 -1.196 5.015 1.00 67.88 86 THR A C 1
ATOM 700 O O . THR A 1 86 ? -13.082 -2.350 4.760 1.00 67.88 86 THR A O 1
ATOM 703 N N . VAL A 1 87 ? -13.100 -0.604 6.162 1.00 73.00 87 VAL A N 1
ATOM 704 C CA . VAL A 1 87 ? -12.455 -1.340 7.257 1.00 73.00 87 VAL A CA 1
ATOM 705 C C . VAL A 1 87 ? -13.430 -2.398 7.764 1.00 73.00 87 VAL A C 1
ATOM 707 O O . VAL A 1 87 ? -14.595 -2.079 8.015 1.00 73.00 87 VAL A O 1
ATOM 710 N N . ASP A 1 88 ? -12.942 -3.629 7.923 1.00 77.50 88 ASP A N 1
ATOM 711 C CA . ASP A 1 88 ? -13.704 -4.725 8.519 1.00 77.50 88 ASP A CA 1
ATOM 712 C C . ASP A 1 88 ? -14.351 -4.248 9.838 1.00 77.50 88 ASP A C 1
ATOM 714 O O . ASP A 1 88 ? -13.642 -3.699 10.695 1.00 77.50 88 ASP A O 1
ATOM 718 N N . PRO A 1 89 ? -15.676 -4.408 10.014 1.00 73.00 89 PRO A N 1
ATOM 719 C CA . PRO A 1 89 ? -16.376 -3.951 11.210 1.00 73.00 89 PRO A CA 1
ATOM 720 C C . PRO A 1 89 ? -15.755 -4.447 12.521 1.00 73.00 89 PRO A C 1
ATOM 722 O O . PRO A 1 89 ? -15.747 -3.696 13.497 1.00 73.00 89 PRO A O 1
ATOM 725 N N . LEU A 1 90 ? -15.193 -5.660 12.544 1.00 76.38 90 LEU A N 1
ATOM 726 C CA . LEU A 1 90 ? -14.548 -6.234 13.726 1.00 76.38 90 LEU A CA 1
ATOM 727 C C . LEU A 1 90 ? -13.209 -5.565 14.023 1.00 76.38 90 LEU A C 1
ATOM 729 O O . LEU A 1 90 ? -12.934 -5.230 15.172 1.00 76.38 90 LEU A O 1
ATOM 733 N N . ILE A 1 91 ? -12.397 -5.303 12.994 1.00 79.12 91 ILE A N 1
ATOM 734 C CA . ILE A 1 91 ? -11.136 -4.561 13.155 1.00 79.12 91 ILE A CA 1
ATOM 735 C C . ILE A 1 91 ? -11.439 -3.147 13.647 1.00 79.12 91 ILE A C 1
ATOM 737 O O . ILE A 1 91 ? -10.781 -2.643 14.559 1.00 79.12 91 ILE A O 1
ATOM 741 N N . ARG A 1 92 ? -12.472 -2.513 13.085 1.00 73.00 92 ARG A N 1
ATOM 742 C CA . ARG A 1 92 ? -12.916 -1.189 13.515 1.00 73.00 92 ARG A CA 1
ATOM 743 C C . ARG A 1 92 ? -13.366 -1.196 14.976 1.00 73.00 92 ARG A C 1
ATOM 745 O O . ARG A 1 92 ? -12.957 -0.308 15.717 1.00 73.00 92 ARG A O 1
ATOM 752 N N . LEU A 1 93 ? -14.157 -2.187 15.393 1.00 72.94 93 LEU A N 1
ATOM 753 C CA . LEU A 1 93 ? -14.591 -2.348 16.783 1.00 72.94 93 LEU A CA 1
ATOM 754 C C . LEU A 1 93 ? -13.397 -2.538 17.723 1.00 72.94 93 LEU A C 1
ATOM 756 O O . LEU A 1 93 ? -13.264 -1.792 18.688 1.00 72.94 93 LEU A O 1
ATOM 760 N N . ALA A 1 94 ? -12.508 -3.482 17.412 1.00 77.88 94 ALA A N 1
ATOM 761 C CA . ALA A 1 94 ? -11.322 -3.754 18.217 1.00 77.88 94 ALA A CA 1
ATOM 762 C C . ALA A 1 94 ? -10.435 -2.507 18.364 1.00 77.88 94 ALA A C 1
ATOM 764 O O . ALA A 1 94 ? -9.972 -2.204 19.459 1.00 77.88 94 ALA A O 1
ATOM 765 N N . THR A 1 95 ? -10.262 -1.735 17.286 1.00 80.00 95 THR A N 1
ATOM 766 C CA . THR A 1 95 ? -9.478 -0.490 17.315 1.00 80.00 95 THR A CA 1
ATOM 767 C C . THR A 1 95 ? -10.149 0.587 18.169 1.00 80.00 95 THR A C 1
ATOM 769 O O . THR A 1 95 ? -9.464 1.277 18.918 1.00 80.00 95 THR A O 1
ATOM 772 N N . ILE A 1 96 ? -11.480 0.726 18.093 1.00 76.25 96 ILE A N 1
ATOM 773 C CA . ILE A 1 96 ? -12.235 1.666 18.938 1.00 76.25 96 ILE A CA 1
ATOM 774 C C . ILE A 1 96 ? -12.090 1.284 20.411 1.00 76.25 96 ILE A C 1
ATOM 776 O O . ILE A 1 96 ? -11.762 2.144 21.219 1.00 76.25 96 ILE A O 1
ATOM 780 N N . LEU A 1 97 ? -12.283 0.008 20.756 1.00 76.56 97 LEU A N 1
ATOM 781 C CA . LEU A 1 97 ? -12.152 -0.470 22.133 1.00 76.56 97 LEU A CA 1
ATOM 782 C C . LEU A 1 97 ? -10.731 -0.275 22.668 1.00 76.56 97 LEU A C 1
ATOM 784 O O . LEU A 1 97 ? -10.566 0.198 23.788 1.00 76.56 97 LEU A O 1
ATOM 788 N N . LEU A 1 98 ? -9.713 -0.572 21.856 1.00 81.06 98 LEU A N 1
ATOM 789 C CA . LEU A 1 98 ? -8.315 -0.358 22.221 1.00 81.06 98 LEU A CA 1
ATOM 790 C C . LEU A 1 98 ? -8.008 1.127 22.452 1.00 81.06 98 LEU A C 1
ATOM 792 O O . LEU A 1 98 ? -7.389 1.473 23.453 1.00 81.06 98 LEU A O 1
ATOM 796 N N . ALA A 1 99 ? -8.464 2.009 21.559 1.00 75.88 99 ALA A N 1
ATOM 797 C CA . ALA A 1 99 ? -8.292 3.450 21.720 1.00 75.88 99 ALA A CA 1
ATOM 798 C C . ALA A 1 99 ? -9.026 3.973 22.966 1.00 75.88 99 ALA A C 1
ATOM 800 O O . ALA A 1 99 ? -8.473 4.781 23.705 1.00 75.88 99 ALA A O 1
ATOM 801 N N . SER A 1 100 ? -10.241 3.486 23.236 1.00 67.12 100 SER A N 1
ATOM 802 C CA . SER A 1 100 ? -10.992 3.821 24.449 1.00 67.12 100 SER A CA 1
ATOM 803 C C . SER A 1 100 ? -10.274 3.356 25.716 1.00 67.12 100 SER A C 1
ATOM 805 O O . SER A 1 100 ? -10.148 4.142 26.649 1.00 67.12 100 SER A O 1
ATOM 807 N N . ALA A 1 101 ? -9.764 2.122 25.747 1.00 69.69 101 ALA A N 1
ATOM 808 C CA . ALA A 1 101 ? -8.985 1.612 26.874 1.00 69.69 101 ALA A CA 1
ATOM 809 C C . ALA A 1 101 ? -7.721 2.454 27.101 1.00 69.69 101 ALA A C 1
ATOM 811 O O . ALA A 1 101 ? -7.462 2.892 28.218 1.00 69.69 101 ALA A O 1
ATOM 812 N N . TRP A 1 102 ? -6.993 2.773 26.028 1.00 68.62 102 TRP A N 1
ATOM 813 C CA . TRP A 1 102 ? -5.791 3.600 26.101 1.00 68.62 102 TRP A CA 1
ATOM 814 C C . TRP A 1 102 ? -6.075 5.027 26.584 1.00 68.62 102 TRP A C 1
ATOM 816 O O . TRP A 1 102 ? -5.292 5.576 27.350 1.00 68.62 102 TRP A O 1
ATOM 826 N N . LEU A 1 103 ? -7.198 5.630 26.189 1.00 64.94 103 LEU A N 1
ATOM 827 C CA . LEU A 1 103 ? -7.600 6.950 26.685 1.00 64.94 103 LEU A CA 1
ATOM 828 C C . LEU A 1 103 ? -7.965 6.920 28.174 1.00 64.94 103 LEU A C 1
ATOM 830 O O . LEU A 1 103 ? -7.561 7.816 28.911 1.00 64.94 103 LEU A O 1
ATOM 834 N N . ILE A 1 104 ? -8.670 5.879 28.627 1.00 65.69 104 ILE A N 1
ATOM 835 C CA . ILE A 1 104 ? -9.015 5.695 30.045 1.00 65.69 104 ILE A CA 1
ATOM 836 C C . ILE A 1 104 ? -7.750 5.505 30.895 1.00 65.69 104 ILE A C 1
ATOM 838 O O . ILE A 1 104 ? -7.670 6.031 32.005 1.00 65.69 104 ILE A O 1
ATOM 842 N N . GLU A 1 105 ? -6.766 4.759 30.391 1.00 64.56 105 GLU A N 1
ATOM 843 C CA . GLU A 1 105 ? -5.537 4.450 31.127 1.00 64.56 105 GLU A CA 1
ATOM 844 C C . GLU A 1 105 ? -4.466 5.548 31.028 1.00 64.56 105 GLU A C 1
ATOM 846 O O . GLU A 1 105 ? -3.769 5.812 32.007 1.00 64.56 105 GLU A O 1
ATOM 851 N N . GLY A 1 106 ? -4.317 6.186 29.864 1.00 58.50 106 GLY A N 1
ATOM 852 C CA . GLY A 1 106 ? -3.201 7.082 29.548 1.00 58.50 106 GLY A CA 1
ATOM 853 C C . GLY A 1 106 ? -3.504 8.577 29.655 1.00 58.50 106 GLY A C 1
ATOM 854 O O . GLY A 1 106 ? -2.588 9.362 29.898 1.00 58.50 106 GLY A O 1
ATOM 855 N N . ALA A 1 107 ? -4.762 8.999 29.496 1.00 50.12 107 ALA A N 1
ATOM 856 C CA . ALA A 1 107 ? -5.130 10.412 29.395 1.00 50.12 107 ALA A CA 1
ATOM 857 C C . ALA A 1 107 ? -5.934 10.896 30.605 1.00 50.12 107 ALA A C 1
ATOM 859 O O . ALA A 1 107 ? -7.032 11.406 30.447 1.00 50.12 107 ALA A O 1
ATOM 860 N N . PHE A 1 108 ? -5.393 10.738 31.814 1.00 48.22 108 PHE A N 1
ATOM 861 C CA . PHE A 1 108 ? -5.871 11.394 33.039 1.00 48.22 108 PHE A CA 1
ATOM 862 C C . PHE A 1 108 ? -7.402 11.446 33.279 1.00 48.22 108 PHE A C 1
ATOM 864 O O . PHE A 1 108 ? -7.884 12.318 34.003 1.00 48.22 108 PHE A O 1
ATOM 871 N N . ASP A 1 109 ? -8.184 10.494 32.764 1.00 47.72 109 ASP A N 1
ATOM 872 C CA . ASP A 1 109 ? -9.635 10.447 32.971 1.00 47.72 109 ASP A CA 1
ATOM 873 C C . ASP A 1 109 ? -10.002 9.755 34.301 1.00 47.72 109 ASP A C 1
ATOM 875 O O . ASP A 1 109 ? -10.928 8.942 34.422 1.00 47.72 109 ASP A O 1
ATOM 879 N N . TRP A 1 110 ? -9.256 10.099 35.351 1.00 45.06 110 TRP A N 1
ATOM 880 C CA . TRP A 1 110 ? -9.656 9.847 36.734 1.00 45.06 110 TRP A CA 1
ATOM 881 C C . TRP A 1 110 ? -10.860 10.726 37.119 1.00 45.06 110 TRP A C 1
ATOM 883 O O . TRP A 1 110 ? -11.509 10.442 38.121 1.00 45.06 110 TRP A O 1
ATOM 893 N N . VAL A 1 111 ? -11.148 11.782 36.337 1.00 44.22 111 VAL A N 1
ATOM 894 C CA . VAL A 1 111 ? -12.123 12.832 36.668 1.00 44.22 111 VAL A CA 1
ATOM 895 C C . VAL A 1 111 ? -12.866 13.383 35.431 1.00 44.22 111 VAL A C 1
ATOM 897 O O . VAL A 1 111 ? -12.954 14.592 35.243 1.00 44.22 111 VAL A O 1
ATOM 900 N N . GLU A 1 112 ? -13.483 12.563 34.576 1.00 43.94 112 GLU A N 1
ATOM 901 C CA . GLU A 1 112 ? -14.709 13.020 33.900 1.00 43.94 112 GLU A CA 1
ATOM 902 C C . GLU A 1 112 ? -15.790 13.160 34.978 1.00 43.94 112 GLU A C 1
ATOM 904 O O . GLU A 1 112 ? -16.587 12.253 35.227 1.00 43.94 112 GLU A O 1
ATOM 909 N N . ASN A 1 113 ? -15.816 14.321 35.632 1.00 45.91 113 ASN A N 1
ATOM 910 C CA . ASN A 1 113 ? -17.057 14.823 36.193 1.00 45.91 113 ASN A CA 1
ATOM 911 C C . ASN A 1 113 ? -17.962 15.109 34.994 1.00 45.91 113 ASN A C 1
ATOM 913 O O . ASN A 1 113 ? -17.840 16.145 34.338 1.00 45.91 113 ASN A O 1
ATOM 917 N N . LEU A 1 114 ? -18.851 14.167 34.675 1.00 47.22 114 LEU A N 1
ATOM 918 C CA . LEU A 1 114 ? -19.988 14.467 33.816 1.00 47.22 114 LEU A CA 1
ATOM 919 C C . LEU A 1 114 ? -20.688 15.694 34.425 1.00 47.22 114 LEU A C 1
ATOM 921 O O . LEU A 1 114 ? -20.966 15.672 35.625 1.00 47.22 114 LEU A O 1
ATOM 925 N N . PRO A 1 115 ? -20.997 16.749 33.648 1.00 46.03 115 PRO A N 1
ATOM 926 C CA . PRO A 1 115 ? -21.473 18.032 34.179 1.00 46.03 115 PRO A CA 1
ATOM 927 C C . PRO A 1 115 ? -22.822 17.977 34.929 1.00 46.03 115 PRO A C 1
ATOM 929 O O . PRO A 1 115 ? -23.363 19.022 35.271 1.00 46.03 115 PRO A O 1
ATOM 932 N N . GLN A 1 116 ? -23.391 16.791 35.181 1.00 42.38 116 GLN A N 1
ATOM 933 C CA . GLN A 1 116 ? -24.700 16.622 35.815 1.00 42.38 116 GLN A CA 1
ATOM 934 C C . GLN A 1 116 ? -24.803 15.530 36.890 1.00 42.38 116 GLN A C 1
ATOM 936 O O . GLN A 1 116 ? -25.885 15.377 37.448 1.00 42.38 116 GLN A O 1
ATOM 941 N N . LEU A 1 117 ? -23.751 14.779 37.232 1.00 43.78 117 LEU A N 1
ATOM 942 C CA . LEU A 1 117 ? -23.868 13.739 38.264 1.00 43.78 117 LEU A CA 1
ATOM 943 C C . LEU A 1 117 ? -22.624 13.738 39.148 1.00 43.78 117 LEU A C 1
ATOM 945 O O . LEU A 1 117 ? -21.538 13.393 38.697 1.00 43.78 117 LEU A O 1
ATOM 949 N N . GLY A 1 118 ? -22.799 14.146 40.404 1.00 46.34 118 GLY A N 1
ATOM 950 C CA . GLY A 1 118 ? -21.749 14.279 41.417 1.00 46.34 118 GLY A CA 1
ATOM 951 C C . GLY A 1 118 ? -21.126 12.969 41.911 1.00 46.34 118 GLY A C 1
ATOM 952 O O . GLY A 1 118 ? -20.521 12.984 42.975 1.00 46.34 118 GLY A O 1
ATOM 953 N N . ASP A 1 119 ? -21.238 11.873 41.158 1.00 54.09 119 ASP A N 1
ATOM 954 C CA . ASP A 1 119 ? -20.646 10.580 41.498 1.00 54.09 119 ASP A CA 1
ATOM 955 C C . ASP A 1 119 ? -19.658 10.143 40.412 1.00 54.09 119 ASP A C 1
ATOM 957 O O . ASP A 1 119 ? -19.999 10.009 39.232 1.00 54.09 119 ASP A O 1
ATOM 961 N N . ALA A 1 120 ? -18.412 9.898 40.822 1.00 55.16 120 ALA A N 1
ATOM 962 C CA . ALA A 1 120 ? -17.368 9.379 39.952 1.00 55.16 120 ALA A CA 1
ATOM 963 C C . ALA A 1 120 ? -17.763 7.987 39.428 1.00 55.16 120 ALA A C 1
ATOM 965 O O . ALA A 1 120 ? -17.897 7.024 40.183 1.00 55.16 120 ALA A O 1
ATOM 966 N N . MET A 1 121 ? -17.943 7.867 38.112 1.00 61.34 121 MET A N 1
ATOM 967 C CA . MET A 1 121 ? -18.246 6.590 37.470 1.00 61.34 121 MET A CA 1
ATOM 968 C C . MET A 1 121 ? -17.043 5.643 37.591 1.00 61.34 121 MET A C 1
ATOM 970 O O . MET A 1 121 ? -15.919 6.012 37.242 1.00 61.34 121 MET A O 1
ATOM 974 N N . THR A 1 122 ? -17.268 4.409 38.054 1.00 66.31 122 THR A N 1
ATOM 975 C CA . THR A 1 122 ? -16.208 3.392 38.129 1.00 66.31 122 THR A CA 1
ATOM 976 C C . THR A 1 122 ? -15.646 3.089 36.736 1.00 66.31 122 THR A C 1
ATOM 978 O O . THR A 1 122 ? -16.346 3.197 35.724 1.00 66.31 122 THR A O 1
ATOM 981 N N . ARG A 1 123 ? -14.373 2.673 36.664 1.00 61.19 123 ARG A N 1
ATOM 982 C CA . ARG A 1 123 ? -13.696 2.345 35.393 1.00 61.19 123 ARG A CA 1
ATOM 983 C C . ARG A 1 123 ? -14.474 1.320 34.560 1.00 61.19 123 ARG A C 1
ATOM 985 O O . ARG A 1 123 ? -14.583 1.472 33.349 1.00 61.19 123 ARG A O 1
ATOM 992 N N . GLU A 1 124 ? -15.075 0.327 35.212 1.00 65.44 124 GLU A N 1
ATOM 993 C CA . GLU A 1 124 ? -15.911 -0.691 34.563 1.00 65.44 124 GLU A CA 1
ATOM 994 C C . GLU A 1 124 ? -17.187 -0.105 33.946 1.00 65.44 124 GLU A C 1
ATOM 996 O O . GLU A 1 124 ? -17.565 -0.464 32.831 1.00 65.44 124 GLU A O 1
ATOM 1001 N N . ALA A 1 125 ? -17.850 0.824 34.640 1.00 66.31 125 ALA A N 1
ATOM 1002 C CA . ALA A 1 125 ? -19.038 1.492 34.121 1.00 66.31 125 ALA A CA 1
ATOM 1003 C C . ALA A 1 125 ? -18.695 2.433 32.950 1.00 66.31 125 ALA A C 1
ATOM 1005 O O . ALA A 1 125 ? -19.437 2.474 31.963 1.00 66.31 125 ALA A O 1
ATOM 1006 N N . LYS A 1 126 ? -17.534 3.106 32.995 1.00 64.44 126 LYS A N 1
ATOM 1007 C CA . LYS A 1 126 ? -17.010 3.876 31.855 1.00 64.44 126 LYS A CA 1
ATOM 1008 C C . LYS A 1 126 ? -16.721 2.971 30.657 1.00 64.44 126 LYS A C 1
ATOM 1010 O O . LYS A 1 126 ? -17.199 3.257 29.560 1.00 64.44 126 LYS A O 1
ATOM 1015 N N . ALA A 1 127 ? -16.018 1.856 30.862 1.00 65.38 127 ALA A N 1
ATOM 1016 C CA . ALA A 1 127 ? -15.722 0.884 29.809 1.00 65.38 127 ALA A CA 1
ATOM 1017 C C . ALA A 1 127 ? -17.006 0.352 29.143 1.00 65.38 127 ALA A C 1
ATOM 1019 O O . ALA A 1 127 ? -17.123 0.406 27.920 1.00 65.38 127 ALA A O 1
ATOM 1020 N N . LYS A 1 128 ? -18.020 -0.030 29.934 1.00 69.00 128 LYS A N 1
ATOM 1021 C CA . LYS A 1 128 ? -19.341 -0.451 29.422 1.00 69.00 128 LYS A CA 1
ATOM 1022 C C . LYS A 1 128 ? -20.076 0.650 28.652 1.00 69.00 128 LYS A C 1
ATOM 1024 O O . LYS A 1 128 ? -20.759 0.372 27.668 1.00 69.00 128 LYS A O 1
ATOM 1029 N N . SER A 1 129 ? -19.965 1.909 29.076 1.00 70.56 129 SER A N 1
ATOM 1030 C CA . SER A 1 129 ? -20.553 3.050 28.356 1.00 70.56 129 SER A CA 1
ATOM 1031 C C . SER A 1 129 ? -19.904 3.241 26.982 1.00 70.56 129 SER A C 1
ATOM 1033 O O . SER A 1 129 ? -20.602 3.446 25.985 1.00 70.56 129 SER A O 1
ATOM 1035 N N . TRP A 1 130 ? -18.578 3.118 26.909 1.00 65.44 130 TRP A N 1
ATOM 1036 C CA . TRP A 1 130 ? -17.828 3.177 25.655 1.00 65.44 130 TRP A CA 1
ATOM 1037 C C . TRP A 1 130 ? -18.123 1.991 24.739 1.00 65.44 130 TRP A C 1
ATOM 1039 O O . TRP A 1 130 ? -18.365 2.206 23.553 1.00 65.44 130 TRP A O 1
ATOM 1049 N N . GLU A 1 131 ? -18.208 0.778 25.283 1.00 68.81 131 GLU A N 1
ATOM 1050 C CA . GLU A 1 131 ? -18.648 -0.421 24.562 1.00 68.81 131 GLU A CA 1
ATOM 1051 C C . GLU A 1 131 ? -20.043 -0.212 23.953 1.00 68.81 131 GLU A C 1
ATOM 1053 O O . GLU A 1 131 ? -20.220 -0.312 22.740 1.00 68.81 131 GLU A O 1
ATOM 1058 N N . LYS A 1 132 ? -21.017 0.241 24.753 1.00 70.69 132 LYS A N 1
ATOM 1059 C CA . LYS A 1 132 ? -22.382 0.531 24.288 1.00 70.69 132 LYS A CA 1
ATOM 1060 C C . LYS A 1 132 ? -22.432 1.638 23.227 1.00 70.69 132 LYS A C 1
ATOM 1062 O O . LYS A 1 132 ? -23.222 1.565 22.281 1.00 70.69 132 LYS A O 1
ATOM 1067 N N . LYS A 1 133 ? -21.603 2.682 23.353 1.00 65.12 133 LYS A N 1
ATOM 1068 C CA . LYS A 1 133 ? -21.464 3.725 22.319 1.00 65.12 133 LYS A CA 1
ATOM 1069 C C . LYS A 1 133 ? -20.869 3.138 21.034 1.00 65.12 133 LYS A C 1
ATOM 1071 O O . LYS A 1 133 ? -21.398 3.414 19.958 1.00 65.12 133 LYS A O 1
ATOM 1076 N N . ALA A 1 134 ? -19.827 2.312 21.131 1.00 62.38 134 ALA A N 1
ATOM 1077 C CA . ALA A 1 134 ? -19.199 1.648 19.990 1.00 62.38 134 ALA A CA 1
ATOM 1078 C C . ALA A 1 134 ? -20.189 0.729 19.253 1.00 62.38 134 ALA A C 1
ATOM 1080 O O . ALA A 1 134 ? -20.334 0.838 18.034 1.00 62.38 134 ALA A O 1
ATOM 1081 N N . GLU A 1 135 ? -20.955 -0.084 19.983 1.00 67.94 135 GLU A N 1
ATOM 1082 C CA . GLU A 1 135 ? -22.026 -0.920 19.430 1.00 67.94 135 GLU A CA 1
ATOM 1083 C C . GLU A 1 135 ? -23.091 -0.099 18.693 1.00 67.94 135 GLU A C 1
ATOM 1085 O O . GLU A 1 135 ? -23.532 -0.469 17.599 1.00 67.94 135 GLU A O 1
ATOM 1090 N N . LYS A 1 136 ? -23.494 1.050 19.254 1.00 65.38 136 LYS A N 1
ATOM 1091 C CA . LYS A 1 136 ? -24.448 1.962 18.608 1.00 65.38 136 LYS A CA 1
ATOM 1092 C C . LYS A 1 136 ? -23.913 2.474 17.267 1.00 65.38 136 LYS A C 1
ATOM 1094 O O . LYS A 1 136 ? -24.649 2.484 16.283 1.00 65.38 136 LYS A O 1
ATOM 1099 N N . TYR A 1 137 ? -22.637 2.854 17.197 1.00 56.56 137 TYR A N 1
ATOM 1100 C CA . TYR A 1 137 ? -22.012 3.308 15.949 1.00 56.56 137 TYR A CA 1
ATOM 1101 C C . TYR A 1 137 ? -21.877 2.206 14.891 1.00 56.56 137 TYR A C 1
ATOM 1103 O O . TYR A 1 137 ? -21.833 2.512 13.697 1.00 56.56 137 TYR A O 1
ATOM 1111 N N . ILE A 1 138 ? -21.823 0.939 15.306 1.00 59.84 138 ILE A N 1
ATOM 1112 C CA . ILE A 1 138 ? -21.793 -0.215 14.401 1.00 59.84 138 ILE A CA 1
ATOM 1113 C C . ILE A 1 138 ? -23.179 -0.459 13.802 1.00 59.84 138 ILE A C 1
ATOM 1115 O O . IL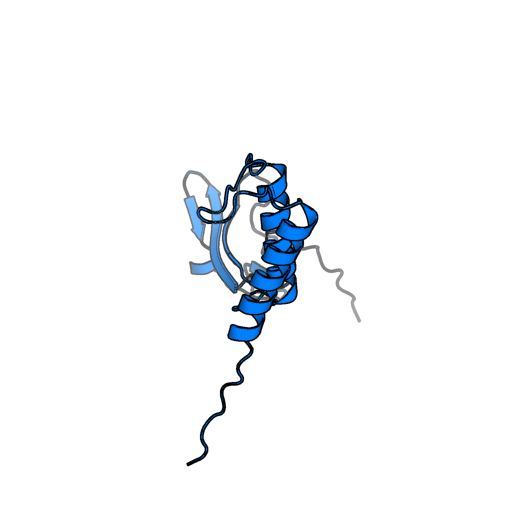E A 1 138 ? -23.305 -0.525 12.580 1.00 59.84 138 ILE A O 1
ATOM 1119 N N . LYS A 1 139 ? -24.226 -0.497 14.637 1.00 58.12 139 LYS A N 1
ATOM 1120 C CA . LYS A 1 139 ? -25.607 -0.754 14.187 1.00 58.12 139 LYS A CA 1
ATOM 1121 C C . LYS A 1 139 ? -26.138 0.307 13.216 1.00 58.12 139 LYS A C 1
ATOM 1123 O O . LYS A 1 139 ? -26.894 -0.022 12.310 1.00 58.12 139 LYS A O 1
ATOM 1128 N N . ILE A 1 140 ? -25.710 1.565 13.353 1.00 52.53 140 ILE A N 1
ATOM 1129 C CA . ILE A 1 140 ? -26.121 2.660 12.452 1.00 52.53 140 ILE A CA 1
ATOM 1130 C C . ILE A 1 140 ? -25.594 2.462 11.014 1.00 52.53 140 ILE A C 1
ATOM 1132 O O . ILE A 1 140 ? -26.194 2.975 10.075 1.00 52.53 140 ILE A O 1
ATOM 1136 N N . LYS A 1 141 ? -24.513 1.695 10.803 1.00 48.09 141 LYS A N 1
ATOM 1137 C CA . LYS A 1 141 ? -23.953 1.442 9.460 1.00 48.09 141 LYS A CA 1
ATOM 1138 C C . LYS A 1 141 ? -24.362 0.107 8.829 1.00 48.09 141 LYS A C 1
ATOM 1140 O O . LYS A 1 141 ? -24.005 -0.126 7.681 1.00 48.09 141 LYS A O 1
ATOM 1145 N N . THR A 1 142 ? -25.111 -0.744 9.529 1.00 44.53 142 THR A N 1
ATOM 1146 C CA . THR A 1 142 ? -25.630 -2.018 8.992 1.00 44.53 142 THR A CA 1
ATOM 1147 C C . THR A 1 142 ? -27.078 -1.929 8.507 1.00 44.53 142 THR A C 1
ATOM 1149 O O . THR A 1 142 ? -27.723 -2.961 8.353 1.00 44.53 142 THR A O 1
ATOM 1152 N N . VAL A 1 143 ? -27.615 -0.727 8.260 1.00 43.06 143 VAL A N 1
ATOM 1153 C CA . VAL A 1 143 ? -28.922 -0.590 7.596 1.00 43.06 143 VAL A CA 1
ATOM 1154 C C . VAL A 1 143 ? -28.781 -1.100 6.153 1.00 43.06 143 VAL A C 1
ATOM 1156 O O . VAL A 1 143 ? -27.989 -0.530 5.399 1.00 43.06 143 VAL A O 1
ATOM 1159 N N . PRO A 1 144 ? -29.491 -2.170 5.750 1.00 40.84 144 PRO A N 1
ATOM 1160 C CA . PRO A 1 144 ? -29.461 -2.636 4.373 1.00 40.84 144 PRO A CA 1
ATOM 1161 C C . PRO A 1 144 ? -30.117 -1.582 3.475 1.00 40.84 144 PRO A C 1
ATOM 1163 O O . PRO A 1 144 ? -31.207 -1.093 3.769 1.00 40.84 144 PRO A O 1
ATOM 1166 N N . LEU A 1 145 ? -29.450 -1.235 2.373 1.00 41.50 145 LEU A N 1
ATOM 1167 C CA . LEU A 1 145 ? -30.046 -0.466 1.284 1.00 41.50 145 LEU A CA 1
ATOM 1168 C C . LEU A 1 145 ? -31.171 -1.310 0.671 1.00 41.50 145 LEU A C 1
ATOM 1170 O O . LEU A 1 145 ? -30.924 -2.157 -0.183 1.00 41.50 145 LEU A O 1
ATOM 1174 N N . SER A 1 146 ? -32.408 -1.107 1.118 1.00 46.16 146 SER A N 1
ATOM 1175 C CA . SER A 1 146 ? -33.581 -1.583 0.394 1.00 46.16 146 SER A CA 1
ATOM 1176 C C . SER A 1 146 ? -33.700 -0.765 -0.891 1.00 46.16 146 SER A C 1
ATOM 1178 O O . SER A 1 146 ? -34.096 0.401 -0.855 1.00 46.16 146 SER A O 1
ATOM 1180 N N . ILE A 1 147 ? -33.310 -1.362 -2.014 1.00 44.75 147 ILE A N 1
ATOM 1181 C CA . ILE A 1 147 ? -33.572 -0.827 -3.351 1.00 44.75 147 ILE A CA 1
ATOM 1182 C C . ILE A 1 147 ? -35.090 -0.920 -3.577 1.00 44.75 147 ILE A C 1
ATOM 1184 O O . ILE A 1 147 ? -35.625 -2.029 -3.512 1.00 44.75 147 ILE A O 1
ATOM 1188 N N . PRO A 1 148 ? -35.813 0.190 -3.811 1.00 39.06 148 PRO A N 1
ATOM 1189 C CA . PRO A 1 148 ? -37.215 0.106 -4.179 1.00 39.06 148 PRO A CA 1
ATOM 1190 C C . PRO A 1 148 ? -37.295 -0.422 -5.614 1.00 39.06 148 PRO A C 1
ATOM 1192 O O . PRO A 1 148 ? -36.786 0.203 -6.543 1.00 39.06 148 PRO A O 1
ATOM 1195 N N . HIS A 1 149 ? -37.906 -1.590 -5.794 1.00 39.78 149 HIS A N 1
ATOM 1196 C CA . HIS A 1 149 ? -38.382 -2.018 -7.104 1.00 39.78 149 HIS A CA 1
ATOM 1197 C C . HIS A 1 149 ? -39.693 -1.284 -7.387 1.00 39.78 149 HIS A C 1
ATOM 1199 O O . HIS A 1 149 ? -40.711 -1.568 -6.756 1.00 39.78 149 HIS A O 1
ATOM 1205 N N . GLY A 1 150 ? -39.618 -0.308 -8.289 1.00 42.88 150 GLY A N 1
ATOM 1206 C CA . GLY A 1 150 ? -40.745 0.280 -9.005 1.00 42.88 150 GLY A CA 1
ATOM 1207 C C . GLY A 1 150 ? -40.580 0.005 -10.488 1.00 42.88 150 GLY A C 1
ATOM 1208 O O . GLY A 1 150 ? -39.409 -0.015 -10.934 1.00 42.88 150 GLY A O 1
#